Protein AF-A0A952PCQ2-F1 (afdb_monomer_lite)

Radius of gyration: 22.83 Å; chains: 1; bounding box: 46×27×60 Å

pLDDT: mean 77.69, std 13.25, range [49.72, 93.56]

Sequence (68 aa):
MNTLTIEIIDSMAINELKEMELRNLIKLNYCEKSPIQTSNIFWGKISEKTAKELNNHVENSRLEWSTT

Structure (mmCIF, N/CA/C/O backbone):
data_AF-A0A952PCQ2-F1
#
_entry.id   AF-A0A952PCQ2-F1
#
loop_
_atom_site.group_PDB
_atom_site.id
_atom_site.type_symbol
_atom_site.label_atom_id
_atom_site.label_alt_id
_atom_site.label_comp_id
_atom_site.label_asym_id
_atom_site.label_entity_id
_atom_site.label_seq_id
_atom_site.pdbx_PDB_ins_code
_atom_site.Cartn_x
_atom_site.Cartn_y
_atom_site.Cartn_z
_atom_site.occupancy
_atom_site.B_iso_or_equiv
_atom_site.auth_seq_id
_atom_site.auth_comp_id
_atom_site.auth_asym_id
_atom_site.auth_atom_id
_atom_site.pdbx_PDB_model_num
ATOM 1 N N . MET A 1 1 ? -2.759 -11.456 21.800 1.00 58.06 1 MET A N 1
ATOM 2 C CA . MET A 1 1 ? -3.736 -10.944 20.818 1.00 58.06 1 MET A CA 1
ATOM 3 C C . MET A 1 1 ? -2.939 -10.698 19.550 1.00 58.06 1 MET A C 1
ATOM 5 O O . MET A 1 1 ? -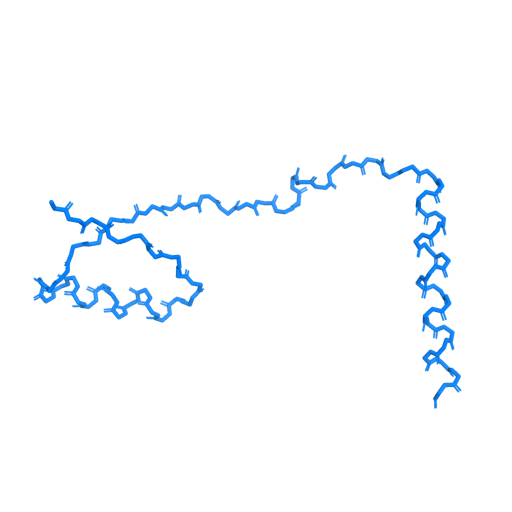2.103 -9.808 19.557 1.00 58.06 1 MET A O 1
ATOM 9 N N . ASN A 1 2 ? -3.059 -11.578 18.553 1.00 75.56 2 ASN A N 1
ATOM 10 C CA . ASN A 1 2 ? -2.209 -11.533 17.360 1.00 75.56 2 ASN A CA 1
ATOM 11 C C . ASN A 1 2 ? -2.922 -10.698 16.298 1.00 75.56 2 ASN A C 1
ATOM 13 O O . ASN A 1 2 ? -3.996 -11.078 15.840 1.00 75.56 2 ASN A O 1
ATOM 17 N N . THR A 1 3 ? -2.359 -9.548 15.951 1.00 77.00 3 THR A N 1
ATOM 18 C CA . THR A 1 3 ? -2.857 -8.687 14.876 1.00 77.00 3 THR A CA 1
ATOM 19 C C . THR A 1 3 ? -2.212 -9.091 13.556 1.00 77.00 3 THR A C 1
ATOM 21 O O . THR A 1 3 ? -0.989 -9.166 13.457 1.00 77.00 3 THR A O 1
ATOM 24 N N . LEU A 1 4 ? -3.041 -9.352 12.543 1.00 79.62 4 LEU A N 1
ATOM 25 C CA . LEU A 1 4 ? -2.607 -9.573 11.168 1.00 79.62 4 LEU A CA 1
ATOM 26 C C . LEU A 1 4 ? -2.762 -8.261 10.396 1.00 79.62 4 LEU A C 1
ATOM 28 O O . LEU A 1 4 ? -3.866 -7.729 10.300 1.00 79.62 4 LEU A O 1
ATOM 32 N N . THR A 1 5 ? -1.662 -7.748 9.854 1.00 80.75 5 THR A N 1
ATOM 33 C CA . THR A 1 5 ? -1.677 -6.566 8.987 1.00 80.75 5 THR A CA 1
ATOM 34 C C . THR A 1 5 ? -1.719 -7.024 7.536 1.00 80.75 5 THR A C 1
ATOM 36 O O . THR A 1 5 ? -0.835 -7.759 7.101 1.00 80.75 5 THR A O 1
ATOM 39 N N . ILE A 1 6 ? -2.728 -6.575 6.794 1.00 79.19 6 ILE A N 1
ATOM 40 C CA . ILE A 1 6 ? -2.871 -6.824 5.357 1.00 79.19 6 ILE A CA 1
ATOM 41 C C . ILE A 1 6 ? -2.899 -5.495 4.606 1.00 79.19 6 ILE A C 1
ATOM 43 O O . ILE A 1 6 ? -3.473 -4.516 5.080 1.00 79.19 6 ILE A O 1
ATOM 47 N N . GLU A 1 7 ? -2.260 -5.459 3.441 1.00 81.69 7 GLU A N 1
ATOM 48 C CA . GLU A 1 7 ? -2.335 -4.334 2.511 1.00 81.69 7 GLU A CA 1
ATOM 49 C C . GLU A 1 7 ? -3.360 -4.667 1.433 1.00 81.69 7 GLU A C 1
ATOM 51 O O . GLU A 1 7 ? -3.294 -5.727 0.810 1.00 81.69 7 GLU A O 1
ATOM 56 N N . ILE A 1 8 ? -4.335 -3.781 1.249 1.00 79.81 8 ILE A N 1
ATOM 57 C CA . ILE A 1 8 ? -5.468 -4.016 0.360 1.00 79.81 8 ILE A CA 1
ATOM 58 C C . ILE A 1 8 ? -5.394 -3.011 -0.773 1.00 79.81 8 ILE A C 1
ATOM 60 O O . ILE A 1 8 ? -5.436 -1.804 -0.547 1.00 79.81 8 ILE A O 1
ATOM 64 N N . ILE A 1 9 ? -5.268 -3.536 -1.987 1.00 80.19 9 ILE A N 1
ATOM 65 C CA . ILE A 1 9 ? -5.165 -2.745 -3.215 1.00 80.19 9 ILE A CA 1
ATOM 66 C C . ILE A 1 9 ? -6.560 -2.513 -3.818 1.00 80.19 9 ILE A C 1
ATOM 68 O O . ILE A 1 9 ? -6.816 -1.460 -4.394 1.00 80.19 9 ILE A O 1
ATOM 72 N N . ASP A 1 10 ? -7.475 -3.476 -3.660 1.00 83.12 10 ASP A N 1
ATOM 73 C CA . ASP A 1 10 ? -8.830 -3.414 -4.211 1.00 83.12 10 ASP A CA 1
ATOM 74 C C . ASP A 1 10 ? -9.837 -2.793 -3.227 1.00 83.12 10 ASP A C 1
ATOM 76 O O . ASP A 1 10 ? -10.053 -3.281 -2.116 1.00 83.12 10 ASP A O 1
ATOM 80 N N . SER A 1 11 ? -10.513 -1.735 -3.673 1.00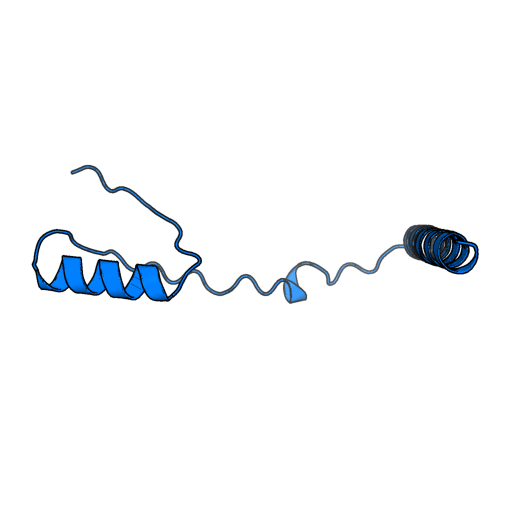 78.94 11 SER A N 1
ATOM 81 C CA . SER A 1 11 ? -11.590 -1.068 -2.937 1.00 78.94 11 SER A CA 1
ATOM 82 C C . SER A 1 11 ? -12.794 -1.966 -2.615 1.00 78.94 11 SER A C 1
ATOM 84 O O . SER A 1 11 ? -13.459 -1.735 -1.604 1.00 78.94 11 SER A O 1
ATOM 86 N N . MET A 1 12 ? -13.074 -2.999 -3.420 1.00 86.25 12 MET A N 1
ATOM 87 C CA . MET A 1 12 ? -14.182 -3.927 -3.164 1.00 86.25 12 MET A CA 1
ATOM 88 C C . MET A 1 12 ? -13.904 -4.786 -1.924 1.00 86.25 12 MET A C 1
ATOM 90 O O . MET A 1 12 ? -14.762 -4.894 -1.049 1.00 86.25 12 MET A O 1
ATOM 94 N N . ALA A 1 13 ? -12.672 -5.279 -1.777 1.00 85.00 13 ALA A N 1
ATOM 95 C CA . ALA A 1 13 ? -12.241 -6.049 -0.610 1.00 85.00 13 ALA A CA 1
ATOM 96 C C . ALA A 1 13 ? -12.317 -5.238 0.701 1.00 85.00 13 ALA A C 1
ATOM 98 O O . ALA A 1 13 ? -12.596 -5.784 1.767 1.00 85.00 13 ALA A O 1
ATOM 99 N N . ILE A 1 14 ? -12.132 -3.913 0.637 1.00 85.44 14 ILE A N 1
ATOM 100 C CA . ILE A 1 14 ? -12.327 -3.025 1.797 1.00 85.44 14 ILE A CA 1
ATOM 101 C C . ILE A 1 14 ? -13.794 -3.031 2.252 1.00 85.44 14 ILE A C 1
ATOM 103 O O . ILE A 1 14 ? -14.064 -3.014 3.454 1.00 85.44 14 ILE A O 1
ATOM 107 N N . ASN A 1 15 ? -14.744 -3.054 1.314 1.00 87.12 15 ASN A N 1
ATOM 108 C CA . ASN A 1 15 ? -16.168 -3.086 1.649 1.00 87.12 15 ASN A CA 1
ATOM 109 C C . ASN A 1 15 ? -16.565 -4.421 2.284 1.00 87.12 15 ASN A C 1
ATOM 111 O O . ASN A 1 15 ? -17.263 -4.420 3.293 1.00 87.12 15 ASN A O 1
ATOM 115 N N . GLU A 1 16 ? -16.055 -5.541 1.771 1.00 89.00 16 GLU A N 1
ATOM 116 C CA . GLU A 1 16 ? -16.295 -6.862 2.368 1.00 89.00 16 GLU A CA 1
ATOM 117 C C . GLU A 1 16 ? -15.776 -6.938 3.810 1.00 89.00 16 GLU A C 1
ATOM 119 O O . GLU A 1 16 ? -16.467 -7.417 4.710 1.00 89.00 16 GLU A O 1
ATOM 124 N N . LEU A 1 17 ? -14.589 -6.386 4.076 1.00 87.25 17 LEU A N 1
ATOM 125 C CA . LEU A 1 17 ? -14.049 -6.333 5.433 1.00 87.25 17 LEU A CA 1
ATOM 126 C C . LEU A 1 17 ? -14.893 -5.455 6.361 1.00 87.25 17 LEU A C 1
ATOM 128 O O . LEU A 1 17 ? -15.128 -5.839 7.508 1.00 87.25 17 LEU A O 1
ATOM 132 N N . LYS A 1 18 ? -15.398 -4.314 5.876 1.00 87.75 18 LYS A N 1
ATOM 133 C CA . LYS A 1 18 ? -16.340 -3.474 6.635 1.00 87.75 18 LYS A CA 1
ATOM 134 C C . LYS A 1 18 ? -17.612 -4.234 6.992 1.00 87.75 18 LYS A C 1
ATOM 136 O O . LYS A 1 18 ? -18.098 -4.117 8.114 1.00 87.75 18 LYS A O 1
ATOM 141 N N . GLU A 1 19 ? -18.141 -5.046 6.080 1.00 91.00 19 GLU A N 1
ATOM 142 C CA . GLU A 1 19 ? -19.298 -5.894 6.377 1.00 91.00 19 GLU A CA 1
ATOM 143 C C . GLU A 1 19 ? -18.987 -6.960 7.436 1.00 91.00 19 GLU A C 1
ATOM 145 O O . GLU A 1 19 ? -19.817 -7.227 8.308 1.00 91.00 19 GLU A O 1
ATOM 150 N N . MET A 1 20 ? -17.790 -7.550 7.408 1.00 89.88 20 MET A N 1
ATOM 151 C CA . MET A 1 20 ? -17.351 -8.499 8.438 1.00 89.88 20 MET A CA 1
ATOM 152 C C . MET A 1 20 ? -17.179 -7.832 9.810 1.00 89.88 20 MET A C 1
ATOM 154 O O . MET A 1 20 ? -17.510 -8.441 10.832 1.00 89.88 20 MET A O 1
ATOM 158 N N . GLU A 1 21 ? -16.702 -6.587 9.841 1.00 90.12 21 GLU A N 1
ATOM 159 C CA . GLU A 1 21 ? -16.623 -5.768 11.054 1.00 90.12 21 GLU A CA 1
ATOM 160 C C . GLU A 1 21 ? -18.019 -5.441 11.604 1.00 90.12 21 GLU A C 1
ATOM 162 O O . GLU A 1 21 ? -18.260 -5.631 12.794 1.00 90.12 21 GLU A O 1
ATOM 167 N N . LEU A 1 22 ? -18.981 -5.066 10.748 1.00 91.69 22 LEU A N 1
ATOM 168 C CA . LEU A 1 22 ? -20.378 -4.827 11.150 1.00 91.69 22 LEU A CA 1
ATOM 169 C C . LEU A 1 22 ? -21.042 -6.065 11.769 1.00 91.69 22 LEU A C 1
ATOM 171 O O . LEU A 1 22 ? -21.892 -5.949 12.650 1.00 91.69 22 LEU A O 1
ATOM 175 N N . ARG A 1 23 ? -20.642 -7.260 11.326 1.00 93.56 23 ARG A N 1
ATOM 176 C CA . ARG A 1 23 ? -21.091 -8.543 11.887 1.00 93.56 23 ARG A CA 1
ATOM 177 C C . ARG A 1 23 ? -20.327 -8.952 13.155 1.00 93.56 23 ARG A C 1
ATOM 179 O O . ARG A 1 23 ? -20.566 -10.045 13.660 1.00 93.56 23 ARG A O 1
ATOM 186 N N . ASN A 1 24 ? -19.428 -8.106 13.671 1.00 89.25 24 ASN A N 1
ATOM 187 C CA . ASN A 1 24 ? -18.551 -8.366 14.820 1.00 89.25 24 ASN A CA 1
ATOM 188 C C . ASN A 1 24 ? -17.656 -9.614 14.665 1.00 89.25 24 ASN A C 1
ATOM 190 O O . ASN A 1 24 ? -17.263 -10.225 15.659 1.00 89.25 24 ASN A O 1
ATOM 194 N N .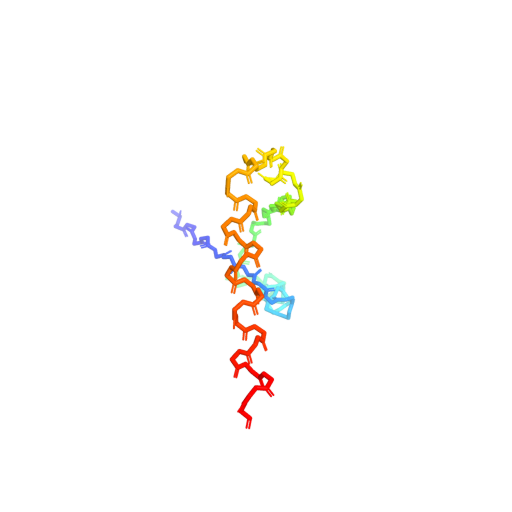 LEU A 1 25 ? -17.318 -10.008 13.430 1.00 87.94 25 LEU A N 1
ATOM 195 C CA . LEU A 1 25 ? -16.432 -11.154 13.175 1.00 87.94 25 LEU A CA 1
ATOM 196 C C . LEU A 1 25 ? -14.955 -10.779 13.311 1.00 87.94 25 LEU A C 1
ATOM 198 O O . LEU A 1 25 ? -14.131 -11.595 13.721 1.00 87.94 25 LEU A O 1
ATOM 202 N N . ILE A 1 26 ? -14.627 -9.541 12.950 1.00 87.56 26 ILE A N 1
ATOM 203 C CA . ILE A 1 26 ? -13.281 -8.977 12.993 1.00 87.56 26 ILE A CA 1
ATOM 204 C C . ILE A 1 26 ? -13.343 -7.550 13.536 1.00 87.56 26 ILE A C 1
ATOM 206 O O . ILE A 1 26 ? -14.402 -6.929 13.555 1.00 87.56 26 ILE A O 1
ATOM 210 N N . LYS A 1 27 ? -12.192 -7.025 13.953 1.00 85.19 27 LYS A N 1
ATOM 211 C CA . LYS A 1 27 ? -12.022 -5.616 14.309 1.00 85.19 27 LYS A CA 1
ATOM 212 C C . LYS A 1 27 ? -10.946 -5.026 13.413 1.00 85.19 27 LYS A C 1
ATOM 214 O O . LYS A 1 27 ? -9.822 -5.535 13.413 1.00 85.19 27 LYS A O 1
ATOM 219 N N . LEU A 1 28 ? -11.288 -4.002 12.641 1.00 82.88 28 LEU A N 1
ATOM 220 C CA . LEU A 1 28 ? -10.376 -3.397 11.682 1.00 82.88 28 LEU A CA 1
ATOM 221 C C . LEU A 1 28 ? -9.659 -2.213 12.326 1.00 82.88 28 LEU A C 1
ATOM 223 O O . LEU A 1 28 ? -10.256 -1.383 13.005 1.00 82.88 28 LEU A O 1
ATOM 227 N N . ASN A 1 29 ? -8.351 -2.130 12.095 1.00 81.00 29 ASN A N 1
ATOM 228 C CA . ASN A 1 29 ? -7.562 -0.948 12.414 1.00 81.00 29 ASN A CA 1
ATOM 229 C C . ASN A 1 29 ? -7.158 -0.300 11.093 1.00 81.00 29 ASN A C 1
ATOM 231 O O . ASN A 1 29 ? -6.280 -0.806 10.393 1.00 81.00 29 ASN A O 1
ATOM 235 N N . TYR A 1 30 ? -7.817 0.802 10.744 1.00 75.62 30 TYR A N 1
ATOM 236 C CA . TYR A 1 30 ? -7.501 1.549 9.534 1.00 75.62 30 TYR A CA 1
ATOM 237 C C . TYR A 1 30 ? -6.212 2.335 9.748 1.00 75.62 30 TYR A C 1
ATOM 239 O O . TYR A 1 30 ? -6.128 3.193 10.624 1.00 75.62 30 TYR A O 1
ATOM 247 N N . CYS A 1 31 ? -5.206 2.028 8.939 1.00 69.69 31 CYS A N 1
ATOM 248 C CA . CYS A 1 31 ? -3.993 2.819 8.842 1.00 69.69 31 CYS A CA 1
ATOM 249 C C . CYS A 1 31 ? -3.981 3.424 7.441 1.00 69.69 31 CYS A C 1
ATOM 251 O O . CYS A 1 31 ? -3.620 2.752 6.473 1.00 69.69 31 CYS A O 1
ATOM 253 N N . GLU A 1 32 ? -4.450 4.664 7.314 1.00 62.56 32 GLU A N 1
ATOM 254 C CA . GLU A 1 32 ? -4.330 5.407 6.063 1.00 62.56 32 GLU A CA 1
ATOM 255 C C . GLU A 1 32 ? -2.844 5.683 5.829 1.00 62.56 32 GLU A C 1
ATOM 257 O O . GLU A 1 32 ? -2.256 6.595 6.411 1.00 62.56 32 GLU A O 1
ATOM 262 N N . LYS A 1 33 ? -2.203 4.865 4.988 1.00 61.03 33 LYS A N 1
ATOM 263 C CA . LYS A 1 33 ? -0.933 5.275 4.400 1.00 61.03 33 LYS A CA 1
ATOM 264 C C . LYS A 1 33 ? -1.249 6.475 3.518 1.00 61.03 33 LYS A C 1
ATOM 266 O O . LYS A 1 33 ? -2.029 6.359 2.572 1.00 61.03 33 LYS A O 1
ATOM 271 N N . SER A 1 34 ? -0.648 7.620 3.828 1.00 56.81 34 SER A N 1
ATOM 272 C CA . SER A 1 34 ? -0.618 8.736 2.892 1.00 56.81 34 SER A CA 1
ATOM 273 C C . SER A 1 34 ? -0.108 8.204 1.550 1.00 56.81 34 SER A C 1
ATOM 275 O O . SER A 1 34 ? 0.866 7.440 1.533 1.00 56.81 34 SER A O 1
ATOM 277 N N . PRO A 1 35 ? -0.777 8.525 0.429 1.00 54.44 35 PRO A N 1
ATOM 278 C CA . PRO A 1 35 ? -0.341 8.039 -0.864 1.00 54.44 35 PRO A CA 1
ATOM 279 C C . PRO A 1 35 ? 1.101 8.495 -1.046 1.00 54.44 35 PRO A C 1
ATOM 281 O O . PRO A 1 35 ? 1.398 9.691 -0.981 1.00 54.44 35 PRO A O 1
ATOM 284 N N . ILE A 1 36 ? 2.007 7.533 -1.216 1.00 55.81 36 ILE A N 1
ATOM 285 C CA . ILE A 1 36 ? 3.386 7.816 -1.584 1.00 55.81 36 ILE A CA 1
ATOM 286 C C . ILE A 1 36 ? 3.292 8.520 -2.935 1.00 55.81 36 ILE A C 1
ATOM 288 O O . ILE A 1 36 ? 3.068 7.886 -3.964 1.00 55.81 36 ILE A O 1
ATOM 292 N N . GLN A 1 37 ? 3.386 9.850 -2.921 1.00 49.72 37 GLN A N 1
ATOM 293 C CA . GLN A 1 37 ? 3.499 10.655 -4.125 1.00 49.72 37 GLN A CA 1
ATOM 294 C C . GLN A 1 37 ? 4.804 10.238 -4.798 1.00 49.72 37 GLN A C 1
ATOM 296 O O . GLN A 1 37 ? 5.884 10.711 -4.448 1.00 49.72 37 GLN A O 1
ATOM 301 N N . THR A 1 38 ? 4.712 9.325 -5.762 1.00 52.41 38 THR A N 1
ATOM 302 C CA . THR A 1 38 ? 5.828 8.907 -6.620 1.00 52.41 38 THR A CA 1
ATOM 303 C C . THR A 1 38 ? 6.462 10.106 -7.331 1.00 52.41 38 THR A C 1
ATOM 305 O O . THR A 1 38 ? 7.659 10.087 -7.614 1.00 52.41 38 THR A O 1
ATOM 308 N N . SER A 1 39 ? 5.707 11.197 -7.505 1.00 54.81 39 SER A N 1
ATOM 309 C CA . SER A 1 39 ? 6.195 12.498 -7.974 1.00 54.81 39 SER A CA 1
ATOM 310 C C . SER A 1 39 ? 7.223 13.162 -7.051 1.00 54.81 39 SER A C 1
ATOM 312 O O . SER A 1 39 ? 8.021 13.956 -7.534 1.00 54.81 39 SER A O 1
ATOM 314 N N . ASN A 1 40 ? 7.246 12.850 -5.751 1.00 49.88 40 ASN A N 1
ATOM 315 C CA . ASN A 1 40 ? 8.227 13.406 -4.809 1.00 49.88 40 ASN A CA 1
ATOM 316 C C . ASN A 1 40 ? 9.509 12.567 -4.718 1.00 49.88 40 ASN A C 1
ATOM 318 O O . ASN A 1 40 ? 10.501 13.037 -4.168 1.00 49.88 40 ASN A O 1
ATOM 322 N N . ILE A 1 41 ? 9.512 11.343 -5.257 1.00 55.84 41 ILE A N 1
ATOM 323 C CA . ILE A 1 41 ? 10.665 10.431 -5.191 1.00 55.84 41 ILE A CA 1
ATOM 324 C C . ILE A 1 41 ? 11.674 10.728 -6.311 1.00 55.84 41 ILE A C 1
ATOM 326 O O . ILE A 1 41 ? 12.875 10.555 -6.124 1.00 55.84 41 I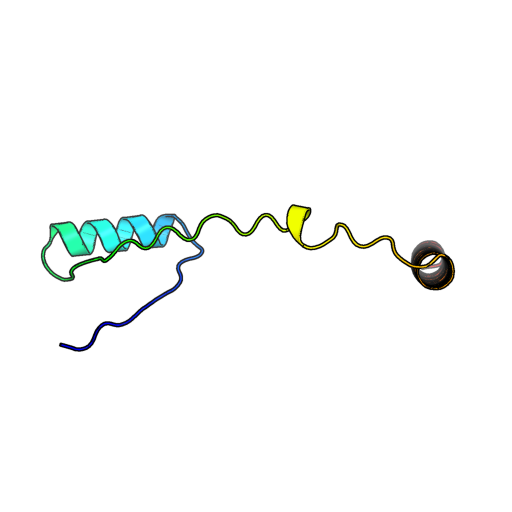LE A O 1
ATOM 330 N N . PHE A 1 42 ? 11.216 11.242 -7.455 1.00 54.91 42 PHE A N 1
ATOM 331 C CA . PHE A 1 42 ? 12.058 11.450 -8.636 1.00 54.91 42 PHE A CA 1
ATOM 332 C C . PHE A 1 42 ? 12.199 12.933 -9.016 1.00 54.91 42 PHE A C 1
ATOM 334 O O . PHE A 1 42 ? 11.948 13.322 -10.149 1.00 54.91 42 PHE A O 1
ATOM 341 N N . TRP A 1 43 ? 12.670 13.763 -8.079 1.00 51.59 43 TRP A N 1
ATOM 342 C CA . TRP A 1 43 ? 13.238 15.096 -8.376 1.00 51.59 43 TRP A CA 1
ATOM 343 C C . TRP A 1 43 ? 14.773 15.064 -8.481 1.00 51.59 43 TRP A C 1
ATOM 345 O O . TRP A 1 43 ? 15.466 16.044 -8.206 1.00 51.59 43 TRP A O 1
ATOM 355 N N . GLY A 1 44 ? 15.342 13.923 -8.869 1.00 59.94 44 GLY A N 1
ATOM 356 C CA . GLY A 1 44 ? 16.765 13.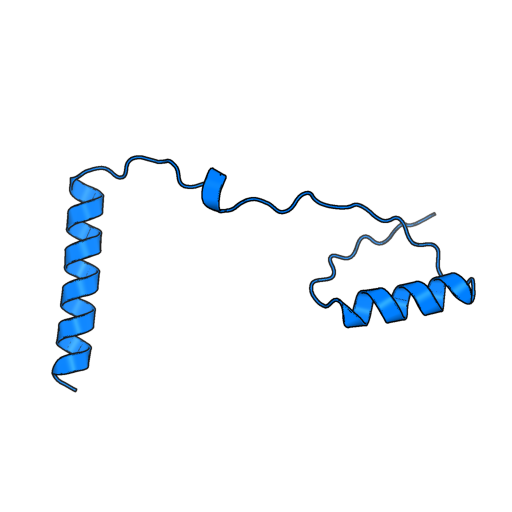828 -9.175 1.00 59.94 44 GLY A CA 1
ATOM 357 C C . GLY A 1 44 ? 17.035 14.405 -10.560 1.00 59.94 44 GLY A C 1
ATOM 358 O O . GLY A 1 44 ? 16.542 13.868 -11.550 1.00 59.94 44 GLY A O 1
ATOM 359 N N . LYS A 1 45 ? 17.841 15.471 -10.662 1.00 66.00 45 LYS A N 1
ATOM 360 C CA . LYS A 1 45 ? 18.463 15.837 -11.944 1.00 66.00 45 LYS A CA 1
ATOM 361 C C . LYS A 1 45 ? 19.275 14.630 -12.416 1.00 66.00 45 LYS A C 1
ATOM 363 O O . LYS A 1 45 ? 20.315 14.327 -11.834 1.00 66.00 45 LYS A O 1
ATOM 368 N N . ILE A 1 46 ? 18.795 13.929 -13.440 1.00 73.38 46 ILE A N 1
ATOM 369 C CA . ILE A 1 46 ? 19.584 12.888 -14.096 1.00 73.38 46 ILE A CA 1
ATOM 370 C C . ILE A 1 46 ? 20.826 13.535 -14.708 1.00 73.38 46 ILE A C 1
ATOM 372 O O . ILE A 1 46 ? 20.762 14.645 -15.241 1.00 73.38 46 ILE A O 1
ATOM 376 N N . SER A 1 47 ? 21.972 12.865 -14.592 1.00 79.25 47 SER A N 1
ATOM 377 C CA . SER A 1 47 ? 23.188 13.361 -15.232 1.00 79.25 47 SER A CA 1
ATOM 378 C C . SER A 1 47 ? 22.982 13.403 -16.749 1.00 79.25 47 SER A C 1
ATOM 380 O O . SER A 1 47 ? 22.280 12.557 -17.307 1.00 79.25 47 SER A O 1
ATOM 382 N N . GLU A 1 48 ? 23.609 14.361 -17.432 1.00 81.56 48 GLU A N 1
ATOM 383 C CA . GLU A 1 48 ? 23.503 14.484 -18.893 1.00 81.56 48 GLU A CA 1
ATOM 384 C C . GLU A 1 48 ? 23.913 13.183 -19.606 1.00 81.56 48 GLU A C 1
ATOM 386 O O . GLU A 1 48 ? 23.325 12.803 -20.617 1.00 81.56 48 GLU A O 1
ATOM 391 N N . LYS A 1 49 ? 24.879 12.454 -19.032 1.00 87.19 49 LYS A N 1
ATOM 392 C CA . LYS A 1 49 ? 25.308 11.140 -19.516 1.00 87.19 49 LYS A CA 1
ATOM 393 C C . LYS A 1 49 ? 24.173 10.114 -19.446 1.00 87.19 49 LYS A C 1
ATOM 395 O O . LYS A 1 49 ? 23.846 9.504 -20.458 1.00 87.19 49 LYS A O 1
ATOM 400 N N . THR A 1 50 ? 23.541 9.970 -18.282 1.00 85.12 50 THR A N 1
ATOM 401 C CA . THR A 1 50 ? 22.427 9.029 -18.076 1.00 85.12 50 THR A CA 1
ATOM 402 C C . THR A 1 50 ? 21.223 9.381 -18.952 1.00 85.12 50 THR A C 1
ATOM 404 O O . THR A 1 50 ? 20.576 8.492 -19.496 1.00 85.12 50 THR A O 1
ATOM 407 N N . ALA A 1 51 ? 20.945 10.675 -19.143 1.00 84.44 51 ALA A N 1
ATOM 408 C CA . ALA A 1 51 ? 19.882 11.137 -20.033 1.00 84.44 51 ALA A CA 1
ATOM 409 C C . ALA A 1 51 ? 20.135 10.738 -21.497 1.00 84.44 51 ALA A C 1
ATOM 411 O O . ALA A 1 51 ? 19.226 10.265 -22.176 1.00 84.44 51 ALA A O 1
ATOM 412 N N . LYS A 1 52 ? 21.378 10.892 -21.976 1.00 87.56 52 LYS A N 1
ATOM 413 C CA . LYS A 1 52 ? 21.774 10.487 -23.334 1.00 87.56 52 LYS A CA 1
ATOM 414 C C . LYS A 1 52 ? 21.694 8.976 -23.530 1.00 87.56 52 LYS A C 1
ATOM 416 O O . LYS A 1 52 ? 21.178 8.532 -24.550 1.00 87.56 52 LYS A O 1
ATOM 421 N N . GLU A 1 53 ? 22.163 8.194 -22.560 1.00 91.38 53 GLU A N 1
ATOM 422 C CA . GLU A 1 53 ? 22.081 6.727 -22.603 1.00 91.38 53 GLU A CA 1
ATOM 423 C C . GLU A 1 53 ? 20.623 6.248 -22.662 1.00 91.38 53 GLU A C 1
ATOM 425 O O . GLU A 1 53 ? 20.289 5.404 -23.495 1.00 91.38 53 GLU A O 1
ATOM 430 N N . LEU A 1 54 ? 19.740 6.842 -21.852 1.00 89.25 54 LEU A N 1
ATOM 431 C CA . LEU A 1 54 ? 18.315 6.518 -21.860 1.00 89.25 54 LEU A CA 1
ATOM 432 C C . LEU A 1 54 ? 17.646 6.891 -23.189 1.00 89.25 54 LEU A C 1
ATOM 434 O O . LEU A 1 54 ? 16.923 6.074 -23.755 1.00 89.25 54 LEU A O 1
ATOM 438 N N . ASN A 1 55 ? 17.910 8.091 -23.714 1.00 89.56 55 ASN A N 1
ATOM 439 C CA . ASN A 1 55 ? 17.359 8.512 -25.003 1.00 89.56 55 ASN A CA 1
ATOM 440 C C . ASN A 1 55 ? 17.813 7.596 -26.144 1.00 89.56 55 ASN A C 1
ATOM 442 O O . ASN A 1 55 ? 16.985 7.183 -26.951 1.00 89.56 55 ASN A O 1
ATOM 446 N N . ASN A 1 56 ? 19.094 7.223 -26.184 1.00 93.00 56 ASN A N 1
ATOM 447 C CA . ASN A 1 56 ? 19.593 6.289 -27.193 1.00 93.00 56 ASN A CA 1
ATOM 448 C C . ASN A 1 56 ? 18.909 4.921 -27.091 1.00 93.00 56 ASN A C 1
ATOM 450 O O . ASN A 1 56 ? 18.553 4.336 -28.110 1.00 93.00 56 ASN A O 1
ATOM 454 N N . HIS A 1 57 ? 18.696 4.413 -25.876 1.00 90.44 57 HIS A N 1
ATOM 455 C CA . HIS A 1 57 ? 17.998 3.145 -25.676 1.00 90.44 57 HIS A CA 1
ATOM 456 C C . HIS A 1 57 ? 16.543 3.193 -26.173 1.00 90.44 57 HIS A C 1
ATOM 458 O O . HIS A 1 57 ? 16.089 2.268 -26.851 1.00 90.44 57 HIS A O 1
ATOM 464 N N . VAL A 1 58 ? 15.828 4.282 -25.877 1.00 91.44 58 VAL A N 1
ATOM 465 C CA . VAL A 1 58 ? 14.443 4.487 -26.328 1.00 91.44 58 VAL A CA 1
ATOM 466 C C . VAL A 1 58 ? 14.365 4.573 -27.852 1.00 91.44 58 VAL A C 1
ATOM 468 O O . VAL A 1 58 ? 13.509 3.923 -28.450 1.00 91.44 58 VAL A O 1
ATOM 471 N N . GLU A 1 59 ? 15.258 5.328 -28.490 1.00 92.00 59 GLU A N 1
ATOM 472 C CA . GLU A 1 59 ? 15.270 5.469 -29.951 1.00 92.00 59 GLU A CA 1
ATOM 473 C C . GLU A 1 59 ? 15.636 4.159 -30.659 1.00 92.00 59 GLU A C 1
ATOM 475 O O . GLU A 1 59 ? 14.966 3.782 -31.619 1.00 92.00 59 GLU A O 1
ATOM 480 N N . ASN A 1 60 ? 16.606 3.398 -30.145 1.00 90.44 60 ASN A N 1
ATOM 481 C CA . ASN A 1 60 ? 16.928 2.075 -30.689 1.00 90.44 60 ASN A CA 1
ATOM 482 C C . ASN A 1 60 ? 15.729 1.118 -30.601 1.00 90.44 60 ASN A C 1
ATOM 484 O O . ASN A 1 60 ? 15.390 0.465 -31.583 1.00 90.44 60 ASN A O 1
ATOM 488 N N . SER A 1 61 ? 15.033 1.099 -29.460 1.00 87.44 61 SER A N 1
ATOM 489 C CA . SER A 1 61 ? 13.847 0.251 -29.267 1.00 87.44 61 SER A CA 1
ATOM 490 C C . SER A 1 61 ? 12.701 0.638 -30.212 1.00 87.44 61 SER A C 1
ATOM 492 O O . SER A 1 61 ? 11.988 -0.219 -30.728 1.00 87.44 61 SER A O 1
ATOM 494 N N . ARG A 1 62 ? 12.525 1.940 -30.481 1.00 87.44 62 ARG A N 1
ATOM 495 C CA . ARG A 1 62 ? 11.541 2.438 -31.457 1.00 87.44 62 ARG A CA 1
ATOM 496 C C . ARG A 1 62 ? 11.889 2.030 -32.882 1.00 87.44 62 ARG A C 1
ATOM 498 O O . ARG A 1 62 ? 10.994 1.650 -33.633 1.00 87.44 62 ARG A O 1
ATOM 505 N N . LEU A 1 63 ? 13.168 2.108 -33.245 1.00 86.94 63 LEU A N 1
ATOM 506 C CA . LEU A 1 63 ? 13.644 1.689 -34.559 1.00 86.94 63 LEU A CA 1
ATOM 507 C C . LEU A 1 63 ? 13.382 0.198 -34.786 1.00 86.94 63 LEU A C 1
ATOM 509 O O . LEU A 1 63 ? 12.829 -0.146 -35.826 1.00 86.94 63 LEU A O 1
ATOM 513 N N . GLU A 1 64 ? 13.679 -0.655 -33.803 1.00 81.19 64 GLU A N 1
ATOM 514 C CA . GLU A 1 64 ? 13.407 -2.101 -33.858 1.00 81.19 64 GLU A CA 1
ATOM 515 C C . GLU A 1 64 ? 11.918 -2.424 -34.061 1.00 81.19 64 GLU A C 1
ATOM 517 O O . GLU A 1 64 ? 11.568 -3.328 -34.818 1.00 81.19 64 GLU A O 1
ATOM 522 N N . TRP A 1 65 ? 11.021 -1.664 -33.430 1.00 75.69 65 TRP A N 1
ATOM 523 C CA . TRP A 1 65 ? 9.576 -1.837 -33.619 1.00 75.69 65 TRP A CA 1
ATOM 524 C C . TRP A 1 65 ? 9.068 -1.299 -34.954 1.00 75.69 65 TRP A C 1
ATOM 526 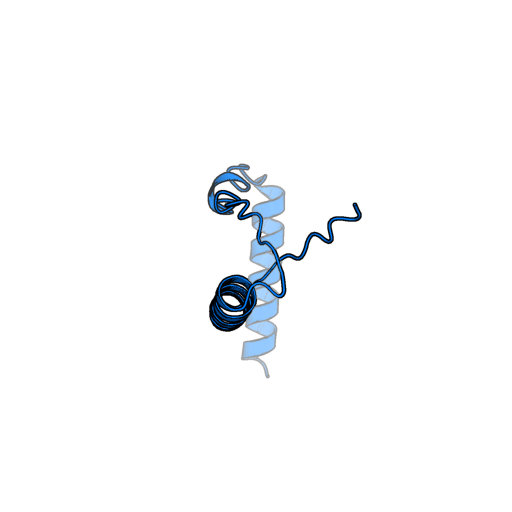O O . TRP A 1 65 ? 8.059 -1.778 -35.453 1.00 75.69 65 TRP A O 1
ATOM 536 N N . SER A 1 66 ? 9.737 -0.299 -35.531 1.00 71.69 66 SER A N 1
ATOM 537 C CA . SER A 1 66 ? 9.357 0.264 -36.833 1.00 71.69 66 SER A CA 1
ATOM 538 C C . SER A 1 66 ? 9.801 -0.589 -38.023 1.00 71.69 66 SER A C 1
ATOM 540 O O . SER A 1 66 ? 9.280 -0.425 -39.125 1.00 71.69 66 SER A O 1
ATOM 542 N N . THR A 1 67 ? 10.778 -1.473 -37.814 1.00 67.69 67 THR A N 1
ATOM 543 C CA . THR A 1 67 ? 11.322 -2.375 -38.837 1.00 67.69 67 THR A CA 1
ATOM 544 C C . THR A 1 67 ? 10.737 -3.788 -38.779 1.00 67.69 67 THR A C 1
ATOM 546 O O . THR A 1 67 ? 11.103 -4.610 -39.622 1.00 67.69 67 THR A O 1
ATOM 549 N N . THR A 1 68 ? 9.832 -4.061 -37.831 1.00 55.94 68 THR A N 1
ATOM 550 C CA . THR A 1 68 ? 9.062 -5.313 -37.709 1.00 55.94 68 THR A CA 1
ATOM 551 C C . THR A 1 68 ? 7.651 -5.120 -38.254 1.00 55.94 68 THR A C 1
ATOM 553 O O . THR A 1 68 ? 7.169 -6.032 -38.963 1.00 55.94 68 THR A O 1
#

Foldseek 3Di:
DDDDDDDDPDPVVVVVVVVCVVVVNDDDDDDPDDPPPPVVVPPDPDDPVRVVVVVVVVVVVVVVVVVD

Secondary structure (DSSP, 8-state):
--PPP-----HHHHHHHHHHHHTTS-------PPP--GGGT------HHHHHHHHHHHHHHHHHHH--